Protein AF-A0A3L6M382-F1 (afdb_monomer_lite)

Secondary structure (DSSP, 8-state):
------------------TTS-SSPTTPEEEEEEEETTEEEEEEEEE-TTTSSEEEEEEEEETTEEEEEESSS-S--GGG-EEEEEEETTEEEEEEEEEETTEEEEEEEEEETTEEEEEEEEEEETTEEEEEEE-TT---SS--HIIIIITTTSEE-----TTGGGG--

Structure (mmCIF, N/CA/C/O backbone):
data_AF-A0A3L6M382-F1
#
_entry.id   AF-A0A3L6M382-F1
#
loop_
_atom_site.group_PDB
_atom_site.id
_atom_site.type_symbol
_atom_site.label_atom_id
_atom_site.label_alt_id
_atom_site.label_comp_id
_atom_site.label_asym_id
_atom_site.label_entity_id
_atom_site.label_seq_id
_atom_site.pdbx_PDB_ins_code
_atom_site.Cartn_x
_atom_site.Cartn_y
_atom_site.Cartn_z
_atom_site.occupancy
_atom_site.B_iso_or_equiv
_atom_site.auth_seq_id
_atom_site.auth_comp_id
_atom_site.auth_asym_id
_atom_site.auth_atom_id
_atom_site.pdbx_PDB_model_num
ATOM 1 N N . MET A 1 1 ? -56.063 -41.337 -18.943 1.00 41.25 1 MET A N 1
ATOM 2 C CA . MET A 1 1 ? -54.841 -40.985 -19.696 1.00 41.25 1 MET A CA 1
ATOM 3 C C . MET A 1 1 ? -54.144 -39.870 -18.931 1.00 41.25 1 MET A C 1
ATOM 5 O O . MET A 1 1 ? -54.746 -38.829 -18.715 1.00 41.25 1 MET A O 1
ATOM 9 N N . PHE A 1 2 ? -52.972 -40.172 -18.377 1.00 49.78 2 PHE A N 1
ATOM 10 C CA . PHE A 1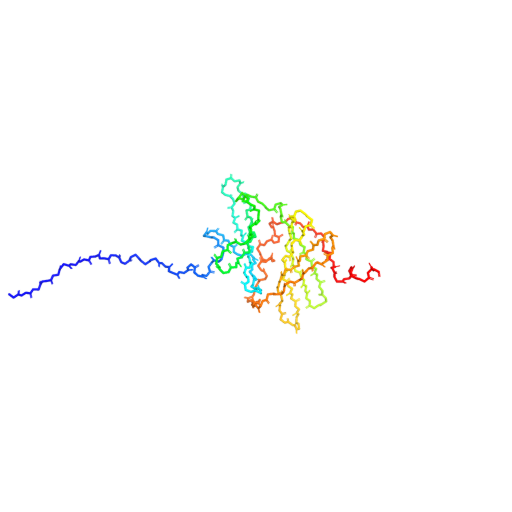 2 ? -52.173 -39.319 -17.492 1.00 49.78 2 PHE A CA 1
ATOM 11 C C . PHE A 1 2 ? -51.519 -38.158 -18.253 1.00 49.78 2 PHE A C 1
ATOM 13 O O . PHE A 1 2 ? -50.909 -38.431 -19.280 1.00 49.78 2 PHE A O 1
ATOM 20 N N . LEU A 1 3 ? -51.535 -36.933 -17.706 1.00 45.12 3 LEU A N 1
ATOM 21 C CA . LEU A 1 3 ? -50.427 -35.957 -17.813 1.00 45.12 3 LEU A CA 1
ATOM 22 C C . LEU A 1 3 ? -50.700 -34.763 -16.871 1.00 45.12 3 LEU A C 1
ATOM 24 O O . LEU A 1 3 ? -51.524 -33.907 -17.157 1.00 45.12 3 LEU A O 1
ATOM 28 N N . ARG A 1 4 ? -50.259 -34.808 -15.607 1.00 55.59 4 ARG A N 1
ATOM 29 C CA . ARG A 1 4 ? -49.042 -34.133 -15.105 1.00 55.59 4 ARG A CA 1
ATOM 30 C C . ARG A 1 4 ? -48.785 -32.763 -15.736 1.00 55.59 4 ARG A C 1
ATOM 32 O O . ARG A 1 4 ? -48.284 -32.718 -16.847 1.00 55.59 4 ARG A O 1
ATOM 39 N N . LEU A 1 5 ? -48.957 -31.698 -14.954 1.00 52.66 5 LEU A N 1
ATOM 40 C CA . LEU A 1 5 ? -48.021 -30.567 -14.929 1.00 52.66 5 LEU A CA 1
ATOM 41 C C . LEU A 1 5 ? -48.247 -29.736 -13.658 1.00 52.66 5 LEU A C 1
ATOM 43 O O . LEU A 1 5 ? -48.839 -28.664 -13.657 1.00 52.66 5 LEU A O 1
ATOM 47 N N . VAL A 1 6 ? -47.749 -30.276 -12.541 1.00 60.62 6 VAL A N 1
ATOM 48 C CA . VAL A 1 6 ? -47.351 -29.464 -11.387 1.00 60.62 6 VAL A CA 1
ATOM 49 C C . VAL A 1 6 ? -46.150 -28.649 -11.863 1.00 60.62 6 VAL A C 1
ATOM 51 O O . VAL A 1 6 ? -45.022 -29.138 -11.845 1.00 60.62 6 VAL A O 1
ATOM 54 N N . PHE A 1 7 ? -46.392 -27.441 -12.375 1.00 54.12 7 PHE A N 1
ATOM 55 C CA . PHE A 1 7 ? -45.324 -26.499 -12.700 1.00 54.12 7 PHE A CA 1
ATOM 56 C C . PHE A 1 7 ? -44.869 -25.848 -11.390 1.00 54.12 7 PHE A C 1
ATOM 58 O O . PHE A 1 7 ? -45.260 -24.743 -11.022 1.00 54.12 7 PHE A O 1
ATOM 65 N N . LEU A 1 8 ? -44.091 -26.629 -10.641 1.00 52.38 8 LEU A N 1
ATOM 66 C CA . LEU A 1 8 ? -43.204 -26.186 -9.578 1.00 52.38 8 LEU A CA 1
ATOM 67 C C . LEU A 1 8 ? -42.280 -25.114 -10.179 1.00 52.38 8 LEU A C 1
ATOM 69 O O . LEU A 1 8 ? -41.243 -25.429 -10.759 1.00 52.38 8 LEU A O 1
ATOM 73 N N . LEU A 1 9 ? -42.674 -23.843 -10.064 1.00 51.97 9 LEU A N 1
ATOM 74 C CA . LEU A 1 9 ? -41.799 -22.683 -10.243 1.00 51.97 9 LEU A CA 1
ATOM 75 C C . LEU A 1 9 ? -40.807 -22.662 -9.074 1.00 51.97 9 LEU A C 1
ATOM 77 O O . LEU A 1 9 ? -40.890 -21.856 -8.150 1.00 51.97 9 LEU A O 1
ATOM 81 N N . ILE A 1 10 ? -39.874 -23.611 -9.106 1.00 54.84 10 ILE A N 1
ATOM 82 C CA . ILE A 1 10 ? -38.620 -23.537 -8.373 1.00 54.84 10 ILE A CA 1
ATOM 83 C C . ILE A 1 10 ? -37.853 -22.421 -9.073 1.00 54.84 10 ILE A C 1
ATOM 85 O O . ILE A 1 10 ? -37.212 -22.653 -10.094 1.00 54.84 10 ILE A O 1
ATOM 89 N N . LEU A 1 11 ? -37.982 -21.191 -8.574 1.00 55.31 11 LEU A N 1
ATOM 90 C CA . LEU A 1 11 ? -37.046 -20.128 -8.913 1.00 55.31 11 LEU A CA 1
ATOM 91 C C . LEU A 1 11 ? -35.668 -20.648 -8.483 1.00 55.31 11 LEU A C 1
ATOM 93 O O . LEU A 1 11 ? -35.460 -20.832 -7.278 1.00 55.31 11 LEU A O 1
ATOM 97 N N . PRO A 1 12 ? -34.731 -20.941 -9.404 1.00 53.38 12 PRO A N 1
ATOM 98 C CA . PRO A 1 12 ? -33.385 -21.226 -8.971 1.00 53.38 12 PRO A CA 1
ATOM 99 C C . PRO A 1 12 ? -32.877 -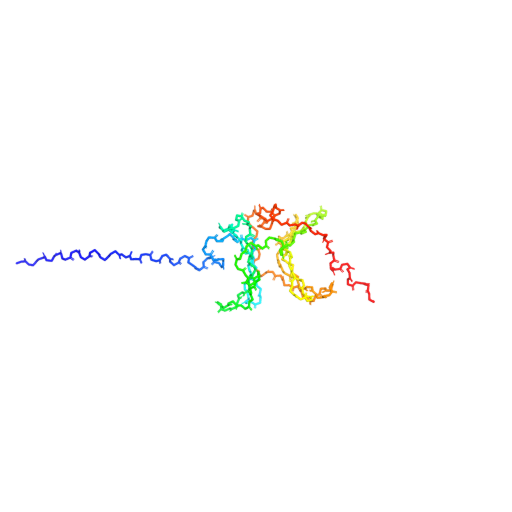19.907 -8.405 1.00 53.38 12 PRO A C 1
ATOM 101 O O . PRO A 1 12 ? -32.736 -18.912 -9.117 1.00 53.38 12 PRO A O 1
ATOM 104 N N . ILE A 1 13 ? -32.661 -19.887 -7.093 1.00 59.53 13 ILE A N 1
ATOM 105 C CA . ILE A 1 13 ? -31.860 -18.865 -6.444 1.00 59.53 13 ILE A CA 1
ATOM 106 C C . ILE A 1 13 ? -30.464 -19.026 -7.052 1.00 59.53 13 ILE A C 1
ATOM 108 O O . ILE A 1 13 ? -29.649 -19.827 -6.596 1.00 59.53 13 ILE A O 1
ATOM 112 N N . LEU A 1 14 ? -30.220 -18.316 -8.152 1.00 47.62 14 LEU A N 1
ATOM 113 C CA . LEU A 1 14 ? -28.903 -18.131 -8.737 1.00 47.62 14 LEU A CA 1
ATOM 114 C C . LEU A 1 14 ? -28.126 -17.244 -7.764 1.00 47.62 14 LEU A C 1
ATOM 116 O O . LEU A 1 14 ? -27.984 -16.040 -7.955 1.00 47.62 14 LEU A O 1
ATOM 120 N N . TYR A 1 15 ? -27.659 -17.839 -6.668 1.00 51.22 15 TYR A N 1
ATOM 121 C CA . TYR A 1 15 ? -26.589 -17.254 -5.881 1.00 51.22 15 TYR A CA 1
ATOM 122 C C . TYR A 1 15 ? -25.347 -17.310 -6.764 1.00 51.22 15 TYR A C 1
ATOM 124 O O . TYR A 1 15 ? -24.697 -18.346 -6.892 1.00 51.22 15 TYR A O 1
ATOM 132 N N . SER A 1 16 ? -25.067 -16.195 -7.438 1.00 41.03 16 SER A N 1
ATOM 133 C CA . SER A 1 16 ? -23.853 -15.998 -8.218 1.00 41.03 16 SER A CA 1
ATOM 134 C C . SER A 1 16 ? -22.637 -16.339 -7.363 1.00 41.03 16 SER A C 1
ATOM 136 O O . SER A 1 16 ? -22.218 -15.556 -6.507 1.00 41.03 16 SER A O 1
ATOM 138 N N . ALA A 1 17 ? -22.023 -17.488 -7.635 1.00 45.03 17 ALA A N 1
ATOM 139 C CA . ALA A 1 17 ? -20.719 -17.896 -7.124 1.00 45.03 17 ALA A CA 1
ATOM 140 C C . ALA A 1 17 ? -19.577 -17.077 -7.770 1.00 45.03 17 ALA A C 1
ATOM 142 O O . ALA A 1 17 ? -18.542 -17.611 -8.147 1.00 45.03 17 ALA A O 1
ATOM 143 N N . ALA A 1 18 ? -19.756 -15.758 -7.891 1.00 39.81 18 ALA A N 1
ATOM 144 C CA . ALA A 1 18 ? -18.746 -14.805 -8.353 1.00 39.81 18 ALA A CA 1
ATOM 145 C C . ALA A 1 18 ? -17.928 -14.206 -7.187 1.00 39.81 18 ALA A C 1
ATOM 147 O O . ALA A 1 18 ? -17.158 -13.269 -7.367 1.00 39.81 18 ALA A O 1
ATOM 148 N N . GLN A 1 19 ? -18.078 -14.745 -5.974 1.00 40.62 19 GLN A N 1
ATOM 149 C CA . GLN A 1 19 ? -17.415 -14.246 -4.761 1.00 40.62 19 GLN A CA 1
ATOM 150 C C . GLN A 1 19 ? -15.961 -14.731 -4.625 1.00 40.62 19 GLN A C 1
ATOM 152 O O . GLN A 1 19 ? -15.229 -14.244 -3.773 1.00 40.62 19 GLN A O 1
ATOM 157 N N . ALA A 1 20 ? -15.504 -15.631 -5.503 1.00 36.16 20 ALA A N 1
ATOM 158 C CA . ALA A 1 20 ? -14.098 -16.028 -5.577 1.00 36.16 20 ALA A CA 1
ATOM 159 C C . ALA A 1 20 ? -13.188 -14.942 -6.200 1.00 36.16 20 ALA A C 1
ATOM 161 O O . ALA A 1 20 ? -11.965 -15.067 -6.144 1.00 36.16 20 ALA A O 1
ATOM 162 N N . ALA A 1 21 ? -13.760 -13.871 -6.772 1.00 47.19 21 ALA A N 1
ATOM 163 C CA . ALA A 1 21 ? -13.008 -12.821 -7.464 1.00 47.19 21 ALA A CA 1
ATOM 164 C C . ALA A 1 21 ? -12.789 -11.527 -6.651 1.00 47.19 21 ALA A C 1
ATOM 166 O O . ALA A 1 21 ? -11.826 -10.812 -6.937 1.00 47.19 21 ALA A O 1
ATOM 167 N N . SER A 1 22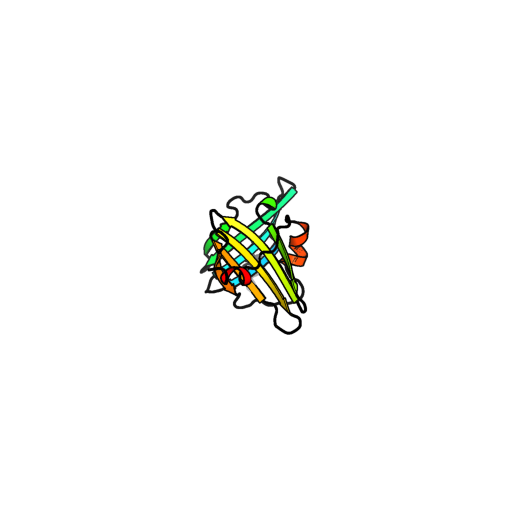 ? -13.595 -11.214 -5.624 1.00 56.09 22 SER A N 1
ATOM 168 C CA . SER A 1 22 ? -13.422 -9.972 -4.849 1.00 56.09 22 SER A CA 1
ATOM 169 C C . SER A 1 22 ? -12.837 -10.244 -3.461 1.00 56.09 22 SER A C 1
ATOM 171 O O . SER A 1 22 ? -13.544 -10.591 -2.522 1.00 56.09 22 SER A O 1
ATOM 173 N N . ILE A 1 23 ? -11.521 -10.070 -3.322 1.00 77.69 23 ILE A N 1
ATOM 174 C CA . ILE A 1 23 ? -10.838 -10.108 -2.015 1.00 77.69 23 ILE A CA 1
ATOM 175 C C . ILE A 1 23 ? -11.230 -8.892 -1.150 1.00 77.69 23 ILE A C 1
ATOM 177 O O . ILE A 1 23 ? -11.191 -8.954 0.075 1.00 77.69 23 ILE A O 1
ATOM 181 N N . CYS A 1 24 ? -11.665 -7.799 -1.778 1.00 86.44 24 CYS A N 1
ATOM 182 C CA . CYS A 1 24 ? -12.332 -6.698 -1.093 1.00 86.44 24 CYS A CA 1
ATOM 183 C C . CYS A 1 24 ? -13.805 -7.025 -0.806 1.00 86.44 24 CYS A C 1
ATOM 185 O O . CYS A 1 24 ? -14.434 -7.805 -1.523 1.00 86.44 24 CYS A O 1
ATOM 187 N N . HIS A 1 25 ? -14.365 -6.414 0.238 1.00 87.19 25 HIS A N 1
ATOM 188 C CA . HIS A 1 25 ? -15.777 -6.581 0.574 1.00 87.19 25 HIS A CA 1
ATOM 189 C C . HIS A 1 25 ? -16.683 -5.926 -0.479 1.00 87.19 25 HIS A C 1
ATOM 191 O O . HIS A 1 25 ? -16.274 -5.038 -1.226 1.00 87.19 25 HIS A O 1
ATOM 197 N N . VAL A 1 26 ? -17.956 -6.331 -0.509 1.00 84.56 26 VAL A N 1
ATOM 198 C CA . VAL A 1 26 ? -18.959 -5.735 -1.403 1.00 84.56 26 VAL A CA 1
ATOM 199 C C . VAL A 1 26 ? -19.035 -4.219 -1.183 1.00 84.56 26 VAL A C 1
ATOM 201 O O . VAL A 1 26 ? -19.163 -3.746 -0.053 1.00 84.56 26 VAL A O 1
ATOM 204 N N . GLY A 1 27 ? -18.960 -3.457 -2.277 1.00 84.25 27 GLY A N 1
ATOM 205 C CA . GLY A 1 27 ? -18.963 -1.991 -2.253 1.00 84.25 27 GLY A CA 1
ATOM 206 C C . GLY A 1 27 ? -17.599 -1.350 -1.975 1.00 84.25 27 GLY A C 1
ATOM 207 O O . GLY A 1 27 ? -17.530 -0.130 -1.842 1.00 84.25 27 GLY A O 1
ATOM 208 N N . GLU A 1 28 ? -16.528 -2.141 -1.878 1.00 87.44 28 GLU A N 1
ATOM 209 C CA . GLU A 1 28 ? -15.150 -1.653 -1.882 1.00 87.44 28 GLU A CA 1
ATOM 210 C C . GLU A 1 28 ? -14.519 -1.780 -3.274 1.00 87.44 28 GLU A C 1
ATOM 212 O O . GLU A 1 28 ? -14.713 -2.769 -3.980 1.00 87.44 28 GLU A O 1
ATOM 217 N N . THR A 1 29 ? -13.699 -0.796 -3.626 1.00 86.62 29 THR A N 1
ATOM 218 C CA . THR A 1 29 ? -12.794 -0.828 -4.774 1.00 86.62 29 THR A CA 1
ATOM 219 C C . THR A 1 29 ? -11.435 -1.351 -4.322 1.00 86.62 29 THR A C 1
ATOM 221 O O . THR A 1 29 ? -10.903 -0.889 -3.312 1.00 86.62 29 THR 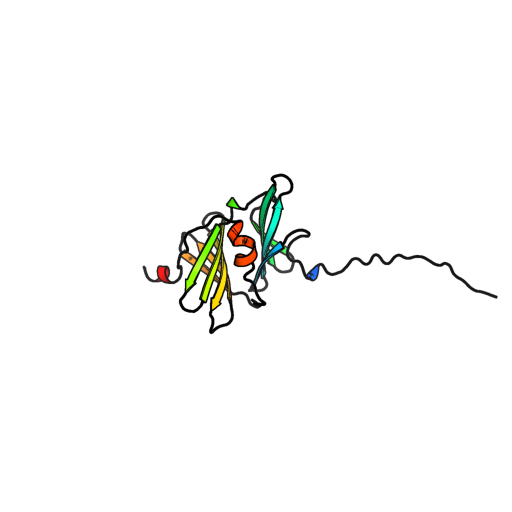A O 1
ATOM 224 N N . ALA A 1 30 ? -10.860 -2.296 -5.065 1.00 86.56 30 ALA A N 1
ATOM 225 C CA . ALA A 1 30 ? -9.479 -2.723 -4.860 1.00 86.56 30 ALA A CA 1
ATOM 226 C C . ALA A 1 30 ? -8.523 -1.700 -5.488 1.00 86.56 30 ALA A C 1
ATOM 228 O O . ALA A 1 30 ? -8.605 -1.442 -6.686 1.00 86.56 30 ALA A O 1
ATOM 229 N N . TYR A 1 31 ? -7.623 -1.144 -4.682 1.00 87.19 31 TYR A N 1
ATOM 230 C CA . TYR A 1 31 ? -6.571 -0.226 -5.123 1.00 87.19 31 TYR A CA 1
ATOM 231 C C . TYR A 1 31 ? -5.182 -0.865 -5.148 1.00 87.19 31 TYR A C 1
ATOM 233 O O . TYR A 1 31 ? -4.251 -0.282 -5.678 1.00 87.19 31 TYR A O 1
ATOM 241 N N . PHE A 1 32 ? -5.026 -2.036 -4.540 1.00 88.69 32 PHE A N 1
ATOM 242 C CA . PHE A 1 32 ? -3.797 -2.817 -4.588 1.00 88.69 32 PHE A CA 1
ATOM 243 C C . PHE A 1 32 ? -4.140 -4.279 -4.336 1.00 88.69 32 PHE A C 1
ATOM 245 O O . PHE A 1 32 ? -5.002 -4.577 -3.499 1.00 88.69 32 PHE A O 1
ATOM 252 N N . ARG A 1 33 ? -3.446 -5.190 -5.019 1.00 88.94 33 ARG A N 1
ATOM 253 C CA . ARG A 1 33 ? -3.515 -6.629 -4.763 1.00 88.94 33 ARG A CA 1
ATOM 254 C C . ARG A 1 33 ? -2.156 -7.263 -5.014 1.00 88.94 33 ARG A C 1
ATOM 256 O O . ARG A 1 33 ? -1.576 -7.084 -6.074 1.00 88.94 33 ARG A O 1
ATOM 263 N N . CYS A 1 34 ? -1.698 -8.059 -4.059 1.00 88.19 34 CYS A N 1
ATOM 264 C CA . CYS A 1 34 ? -0.418 -8.744 -4.135 1.00 88.19 34 CYS A CA 1
ATOM 265 C C . CYS A 1 34 ? -0.522 -10.121 -3.494 1.00 88.19 34 CYS A C 1
ATOM 267 O O . CYS A 1 34 ? -0.939 -10.230 -2.342 1.00 88.19 34 CYS A O 1
ATOM 269 N N . SER A 1 35 ? -0.137 -11.169 -4.212 1.00 90.56 35 SER A N 1
ATOM 270 C CA . SER A 1 35 ? 0.043 -12.497 -3.623 1.00 90.56 35 SER A CA 1
ATOM 271 C C . SER A 1 35 ? 1.530 -12.757 -3.436 1.00 90.56 35 SER A C 1
ATOM 273 O O . SER A 1 35 ? 2.296 -12.457 -4.340 1.00 90.56 35 SER A O 1
ATOM 275 N N . PHE A 1 36 ? 1.931 -13.271 -2.277 1.00 91.06 36 PHE A N 1
ATOM 276 C CA . PHE A 1 36 ? 3.305 -13.705 -2.007 1.00 91.06 36 PHE A CA 1
ATOM 277 C C . PHE A 1 36 ? 3.299 -14.747 -0.892 1.00 91.06 36 PHE A C 1
ATOM 279 O O . PHE A 1 36 ? 2.536 -14.632 0.073 1.00 91.06 36 PHE A O 1
ATOM 286 N N . SER A 1 37 ? 4.159 -15.762 -0.970 1.00 90.12 37 SER A N 1
ATOM 287 C CA . SER A 1 37 ? 4.354 -16.745 0.116 1.00 90.12 37 SER A CA 1
ATOM 288 C C . SER A 1 37 ? 3.046 -17.396 0.616 1.00 90.12 37 SER A C 1
ATOM 290 O O . SER A 1 37 ? 2.867 -17.644 1.815 1.00 90.12 37 SER A O 1
ATOM 292 N N . GLY A 1 38 ? 2.089 -17.632 -0.290 1.00 89.81 38 GLY A N 1
ATOM 293 C CA . GLY A 1 38 ? 0.766 -18.185 0.033 1.00 89.81 38 GLY A CA 1
ATOM 294 C C . GLY A 1 38 ? -0.153 -17.251 0.836 1.00 89.81 38 GLY A C 1
ATOM 295 O O . GLY A 1 38 ? -1.150 -17.708 1.407 1.00 89.81 38 GLY A O 1
ATOM 296 N N . LYS A 1 39 ? 0.189 -15.962 0.915 1.00 91.94 39 LYS A N 1
ATOM 297 C CA . LYS A 1 39 ? -0.648 -14.881 1.439 1.00 91.94 39 LYS A CA 1
ATOM 298 C C . LYS A 1 39 ? -1.181 -14.049 0.281 1.00 91.94 39 LYS A C 1
ATOM 300 O O . LYS A 1 39 ? -0.528 -13.930 -0.751 1.00 91.94 39 LYS A O 1
ATOM 305 N N . THR A 1 40 ? -2.330 -13.421 0.488 1.00 91.44 40 THR A N 1
ATOM 306 C CA . THR A 1 40 ? -2.828 -12.378 -0.407 1.00 91.44 40 THR A CA 1
ATOM 307 C C . THR A 1 40 ? -3.090 -11.113 0.375 1.00 91.44 40 THR A C 1
ATOM 309 O O . THR A 1 40 ? -3.781 -11.122 1.391 1.00 91.44 40 THR A O 1
ATOM 312 N N . VAL A 1 41 ? -2.532 -10.023 -0.114 1.00 91.69 41 VAL A N 1
ATOM 313 C CA . VAL A 1 41 ? -2.640 -8.694 0.449 1.00 91.69 41 VAL A CA 1
ATOM 314 C C . VAL A 1 41 ? -3.471 -7.827 -0.468 1.00 91.69 41 VAL A C 1
ATOM 316 O O . VAL A 1 41 ? -3.315 -7.883 -1.687 1.00 91.69 41 VAL A O 1
ATOM 319 N N . VAL A 1 42 ? -4.341 -7.017 0.123 1.00 91.31 42 VAL A N 1
ATOM 320 C CA . VAL A 1 42 ? -5.128 -6.025 -0.602 1.00 91.31 42 VAL A CA 1
ATOM 321 C C . VAL A 1 42 ? -5.188 -4.707 0.144 1.00 91.31 42 VAL A C 1
ATOM 323 O O . VAL A 1 42 ? -5.239 -4.684 1.374 1.00 91.31 42 VAL A O 1
ATOM 326 N N . LEU A 1 43 ? -5.245 -3.622 -0.622 1.00 92.38 43 LEU A N 1
ATOM 327 C CA . LEU A 1 43 ? -5.737 -2.334 -0.153 1.00 92.38 43 LEU A CA 1
ATOM 328 C C . LEU A 1 43 ? -7.077 -2.078 -0.828 1.00 92.38 43 LEU A C 1
ATOM 330 O O . LEU A 1 43 ? -7.160 -1.961 -2.049 1.00 92.38 43 LEU A O 1
ATOM 334 N N . CYS A 1 44 ? -8.123 -2.004 -0.025 1.00 90.94 44 CYS A N 1
ATOM 335 C CA . CYS A 1 44 ? -9.481 -1.750 -0.473 1.00 90.94 44 CYS A CA 1
ATOM 336 C C . CYS A 1 44 ? -9.906 -0.359 -0.014 1.00 90.94 44 CYS A C 1
ATOM 338 O O . CYS A 1 44 ? -9.476 0.091 1.045 1.00 90.94 44 CYS A O 1
ATOM 340 N N . GLY A 1 45 ? -10.789 0.314 -0.741 1.00 89.88 45 GLY A N 1
ATOM 341 C CA . GLY A 1 45 ? -11.390 1.541 -0.235 1.00 89.88 45 GLY A CA 1
ATOM 342 C C . GLY A 1 45 ? -12.791 1.801 -0.753 1.00 89.88 45 GLY A C 1
ATOM 343 O O . GLY A 1 45 ? -13.233 1.224 -1.741 1.00 89.88 45 GLY A O 1
ATOM 344 N N . ALA A 1 46 ? -13.511 2.660 -0.047 1.00 89.81 46 ALA A N 1
ATOM 345 C CA . ALA A 1 46 ? -14.865 3.069 -0.384 1.00 89.81 46 ALA A CA 1
ATOM 346 C C . ALA A 1 46 ? -15.157 4.452 0.207 1.00 89.81 46 ALA A C 1
ATOM 348 O O . ALA A 1 46 ? -14.389 4.978 1.013 1.00 89.81 46 ALA A O 1
ATOM 349 N N . SER A 1 47 ? -16.298 5.032 -0.153 1.00 87.00 47 SER A N 1
ATOM 350 C CA .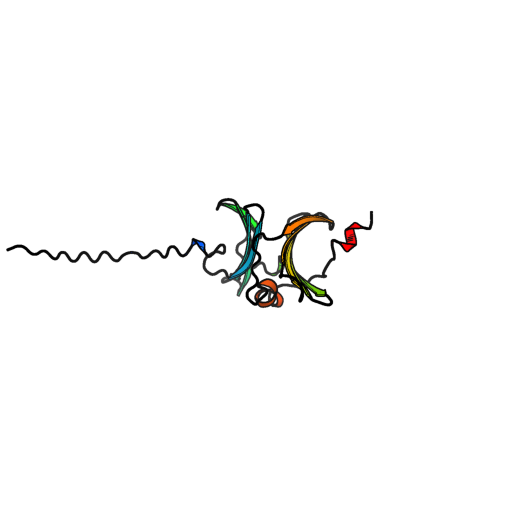 SER A 1 47 ? -16.820 6.179 0.589 1.00 87.00 47 SER A CA 1
ATOM 351 C C . SER A 1 47 ? -17.337 5.725 1.958 1.00 87.00 47 SER A C 1
ATOM 353 O O . SER A 1 47 ? -18.013 4.697 2.067 1.00 87.00 47 SER A O 1
ATOM 355 N N . ASP A 1 48 ? -17.028 6.498 2.991 1.00 85.31 48 ASP A N 1
ATOM 356 C CA . ASP A 1 48 ? -17.700 6.425 4.282 1.00 85.31 48 ASP A CA 1
ATOM 357 C C . ASP A 1 48 ? -19.061 7.126 4.149 1.00 85.31 48 ASP A C 1
ATOM 359 O O . ASP A 1 48 ? -19.141 8.284 3.739 1.00 85.31 48 ASP A O 1
ATOM 363 N N . LYS A 1 49 ? -20.144 6.399 4.437 1.00 83.50 49 LYS A N 1
ATOM 364 C CA . LYS A 1 49 ? -21.511 6.913 4.286 1.00 83.50 49 LYS A CA 1
ATOM 365 C C . LYS A 1 49 ? -21.913 7.862 5.412 1.00 83.50 49 LYS A C 1
ATOM 367 O O . LYS A 1 49 ? -22.797 8.682 5.191 1.00 83.50 49 LYS A O 1
ATOM 372 N N . ASP A 1 50 ? -21.275 7.757 6.573 1.00 83.31 50 ASP A N 1
ATOM 373 C CA . ASP A 1 50 ? -21.631 8.542 7.754 1.00 83.31 50 ASP A CA 1
ATOM 374 C C . ASP A 1 50 ? -20.946 9.910 7.720 1.00 83.31 50 ASP A C 1
ATOM 376 O O . ASP A 1 50 ? -21.532 10.922 8.096 1.00 83.31 50 ASP A O 1
ATOM 380 N N . THR A 1 51 ? -19.696 9.944 7.252 1.00 85.06 51 THR A N 1
ATOM 381 C CA . THR A 1 51 ? -18.861 11.156 7.252 1.00 85.06 51 THR A CA 1
ATOM 382 C C . THR A 1 51 ? -18.684 11.781 5.868 1.00 85.06 51 THR A C 1
ATOM 384 O O . THR A 1 51 ? -18.250 12.925 5.767 1.00 85.06 51 THR A O 1
ATOM 387 N N . GLY A 1 52 ? -18.974 11.043 4.791 1.00 83.56 52 GLY A N 1
ATOM 388 C CA . GLY A 1 52 ? -18.658 11.443 3.415 1.00 83.56 52 GLY A CA 1
ATOM 389 C C . GLY A 1 52 ? -17.172 11.319 3.044 1.00 83.56 52 GLY A C 1
ATOM 390 O O . GLY A 1 52 ? -16.823 11.532 1.880 1.00 83.56 52 GLY A O 1
ATOM 391 N N . GLY A 1 53 ? -16.307 10.957 4.001 1.00 85.12 53 GLY A N 1
ATOM 392 C CA . GLY A 1 53 ? -14.871 10.744 3.806 1.00 85.12 53 GLY A CA 1
ATOM 393 C C . GLY A 1 53 ? -14.539 9.459 3.043 1.00 85.12 53 GLY A C 1
ATOM 394 O O . GLY A 1 53 ? -15.418 8.764 2.517 1.00 85.12 53 GLY A O 1
ATOM 395 N N . LYS A 1 54 ? -13.250 9.116 2.964 1.00 88.88 54 LYS A N 1
ATOM 396 C CA . LYS A 1 54 ? -12.772 7.889 2.306 1.00 88.88 54 LYS A CA 1
ATOM 397 C C . LYS A 1 54 ? -12.260 6.882 3.326 1.00 88.88 54 LYS A C 1
ATOM 399 O O . LYS A 1 54 ? -11.282 7.104 4.028 1.00 88.88 54 LYS A O 1
ATOM 404 N N . ARG A 1 55 ? -12.887 5.709 3.365 1.00 90.94 55 ARG A N 1
ATOM 405 C CA . ARG A 1 55 ? -12.384 4.583 4.156 1.00 90.94 55 ARG A CA 1
ATOM 406 C C . ARG A 1 55 ? -11.452 3.731 3.307 1.00 90.94 55 ARG A C 1
ATOM 408 O O . ARG A 1 55 ? -11.798 3.368 2.184 1.00 90.94 55 ARG A O 1
ATOM 415 N N . PHE A 1 56 ? -10.314 3.372 3.878 1.00 92.69 56 PHE A N 1
ATOM 416 C CA . PHE A 1 56 ? -9.329 2.463 3.308 1.00 92.69 56 PHE A CA 1
ATOM 417 C C . PHE A 1 56 ? -9.052 1.325 4.285 1.00 92.69 56 PHE A C 1
ATOM 419 O O . PHE A 1 56 ? -9.039 1.511 5.499 1.00 92.69 56 PHE A O 1
ATOM 426 N N . GLN A 1 57 ? -8.876 0.125 3.749 1.00 93.69 57 GLN A N 1
ATOM 427 C CA . GLN A 1 57 ? -8.719 -1.106 4.506 1.00 93.69 57 GLN A CA 1
ATOM 428 C C . GLN A 1 57 ? -7.640 -1.960 3.856 1.00 93.69 57 GLN A C 1
ATOM 430 O O . GLN A 1 57 ? -7.829 -2.528 2.780 1.00 93.69 57 GLN A O 1
ATOM 435 N N . TYR A 1 58 ? -6.506 -2.043 4.532 1.00 94.44 58 TYR A N 1
ATOM 436 C CA . TYR A 1 58 ? -5.443 -2.981 4.250 1.00 94.44 58 TYR A CA 1
ATOM 437 C C . TYR A 1 58 ? -5.750 -4.322 4.913 1.00 94.44 58 TYR A C 1
ATOM 439 O O . TYR A 1 58 ? -6.049 -4.369 6.109 1.00 94.44 58 TYR A O 1
ATOM 447 N N . ARG A 1 59 ? -5.661 -5.423 4.164 1.00 94.12 59 ARG A N 1
ATOM 448 C CA . ARG A 1 59 ? -5.901 -6.771 4.695 1.00 94.12 59 ARG A CA 1
ATOM 449 C C . ARG A 1 59 ? -4.881 -7.767 4.169 1.00 94.12 59 ARG A C 1
ATOM 451 O O . ARG A 1 59 ? -4.535 -7.736 2.991 1.00 94.12 59 ARG A O 1
ATOM 458 N N . ILE A 1 60 ? -4.455 -8.677 5.043 1.00 93.25 60 ILE A N 1
ATOM 459 C CA . ILE A 1 60 ? -3.655 -9.854 4.693 1.00 93.25 60 ILE A CA 1
ATOM 460 C C . ILE A 1 60 ? -4.498 -11.097 4.941 1.00 93.25 60 ILE A C 1
ATOM 462 O O . ILE A 1 60 ? -4.985 -11.319 6.051 1.00 93.25 60 ILE A O 1
ATOM 466 N N . TYR A 1 61 ? -4.608 -11.933 3.919 1.00 92.12 61 TYR A N 1
ATOM 467 C CA . TYR A 1 61 ? -5.277 -13.220 3.964 1.00 92.12 61 TYR A CA 1
ATOM 468 C C . TYR A 1 61 ? -4.265 -14.349 3.834 1.00 92.12 61 TYR A C 1
ATOM 470 O O . TYR A 1 61 ? -3.361 -14.289 3.005 1.00 92.12 61 TYR A O 1
ATOM 478 N N . LYS A 1 62 ? -4.458 -15.424 4.596 1.00 91.25 62 LYS A N 1
ATOM 479 C CA . LYS A 1 62 ? -3.744 -16.691 4.414 1.00 91.25 62 LYS A CA 1
ATOM 480 C C . LYS A 1 62 ? -4.726 -17.836 4.556 1.00 91.25 62 LYS A C 1
ATOM 482 O O . LYS A 1 62 ? -5.443 -17.922 5.551 1.00 91.25 62 LYS A O 1
ATOM 487 N N . ARG A 1 63 ? -4.761 -18.730 3.561 1.00 87.94 63 ARG A N 1
ATOM 488 C CA . ARG A 1 63 ? -5.670 -19.896 3.547 1.00 87.94 63 ARG A CA 1
ATOM 489 C C . ARG A 1 63 ? -7.134 -19.505 3.834 1.00 87.94 63 ARG A C 1
ATOM 491 O O . ARG A 1 63 ? -7.810 -20.155 4.626 1.00 87.94 63 ARG A O 1
ATOM 498 N N . GLY A 1 64 ? -7.588 -18.397 3.244 1.00 81.62 64 GLY A N 1
ATOM 499 C CA . GLY A 1 64 ? -8.957 -17.884 3.394 1.00 81.62 64 GLY A CA 1
ATOM 500 C C . GLY A 1 64 ? -9.280 -17.205 4.731 1.00 81.62 64 GLY A C 1
ATOM 501 O O . GLY A 1 64 ? -10.417 -16.792 4.927 1.00 81.62 64 GLY A O 1
ATOM 502 N N . LYS A 1 65 ? -8.316 -17.064 5.651 1.00 87.00 65 LYS A N 1
ATOM 503 C CA . LYS A 1 65 ? -8.494 -16.349 6.925 1.00 87.00 65 LYS A CA 1
ATOM 504 C C . LYS A 1 65 ? -7.787 -15.002 6.893 1.00 87.00 65 LYS A C 1
ATOM 506 O O . LYS A 1 65 ? -6.673 -14.915 6.378 1.00 87.00 65 LYS A O 1
ATOM 511 N N . THR A 1 66 ? -8.404 -13.984 7.485 1.00 91.00 66 THR A N 1
ATOM 512 C CA . THR A 1 66 ? -7.758 -12.690 7.728 1.00 91.00 66 THR A CA 1
ATOM 513 C C . THR A 1 66 ? -6.711 -12.853 8.826 1.00 91.00 66 THR A C 1
ATOM 515 O O . THR A 1 66 ? -7.049 -13.177 9.961 1.00 91.00 66 THR A O 1
ATOM 518 N N . GLU A 1 67 ? -5.441 -12.644 8.493 1.00 92.44 67 GLU A N 1
ATOM 519 C CA . GLU A 1 67 ? -4.339 -12.619 9.464 1.00 92.44 67 GLU A CA 1
ATOM 520 C C . GLU A 1 67 ? -4.084 -11.212 10.003 1.00 92.44 67 GLU A C 1
ATOM 522 O O . GLU A 1 67 ? -3.604 -11.055 11.122 1.00 92.44 67 GLU A O 1
ATOM 527 N N . MET A 1 68 ? -4.395 -10.188 9.208 1.00 92.56 68 MET A N 1
ATOM 528 C CA . MET A 1 68 ? -4.179 -8.795 9.570 1.00 92.56 68 MET A CA 1
ATOM 529 C C . MET A 1 68 ? -5.199 -7.904 8.869 1.00 92.56 68 MET A C 1
ATOM 531 O O . MET A 1 68 ? -5.514 -8.121 7.699 1.00 92.56 68 MET A O 1
ATOM 535 N N . GLN A 1 69 ? -5.674 -6.888 9.585 1.00 94.00 69 GLN A N 1
ATOM 536 C CA . GLN A 1 69 ? -6.508 -5.818 9.053 1.00 94.00 69 GLN A CA 1
ATOM 537 C C . GLN A 1 69 ? -6.054 -4.480 9.637 1.00 94.00 69 GLN A C 1
ATOM 539 O O . GLN A 1 69 ? -5.790 -4.388 10.838 1.00 94.00 69 GLN A O 1
ATOM 544 N N . TYR A 1 70 ? -5.998 -3.450 8.798 1.00 95.38 70 TYR A N 1
ATOM 545 C CA . TYR A 1 70 ? -5.720 -2.085 9.213 1.00 95.38 70 TYR A CA 1
ATOM 546 C C . TYR A 1 70 ? -6.493 -1.062 8.363 1.00 95.38 70 TYR A C 1
ATOM 548 O O . TYR A 1 70 ? -6.476 -1.168 7.139 1.00 95.38 70 TYR A O 1
ATOM 556 N N . PRO A 1 71 ? -7.089 -0.030 8.977 1.00 94.00 71 PRO A N 1
ATOM 557 C CA . PRO A 1 71 ? -7.290 0.129 10.414 1.00 94.00 71 PRO A CA 1
ATOM 558 C C . PRO A 1 71 ? -8.316 -0.876 10.952 1.00 94.00 71 PRO A C 1
ATOM 560 O O . PRO A 1 71 ? -9.137 -1.419 10.213 1.00 94.00 71 PRO A O 1
ATOM 563 N N . SER A 1 72 ? -8.322 -1.110 12.263 1.00 88.50 72 SER A N 1
ATOM 564 C CA . SER A 1 72 ? -9.356 -1.950 12.891 1.00 88.50 72 SER A CA 1
ATOM 565 C C . SER A 1 72 ? -10.764 -1.348 12.756 1.00 88.50 72 SER A C 1
ATOM 567 O O . SER A 1 72 ? -11.745 -2.085 12.691 1.00 88.50 72 SER A O 1
ATOM 569 N N . SER A 1 73 ? -10.860 -0.017 12.676 1.00 85.12 73 SER A N 1
ATOM 570 C CA . SER A 1 73 ? -12.112 0.725 12.501 1.00 85.12 73 SER A CA 1
ATOM 571 C C . SER A 1 73 ? -12.568 0.752 11.035 1.00 85.12 73 SER A C 1
ATOM 573 O O . SER A 1 73 ? -11.750 1.037 10.162 1.00 85.12 73 SER A O 1
ATOM 575 N N . PRO A 1 74 ? -13.869 0.553 10.745 1.00 75.06 74 PRO A N 1
ATOM 576 C CA . PRO A 1 74 ? -14.419 0.656 9.392 1.00 75.06 74 PRO A CA 1
ATOM 577 C C . PRO A 1 74 ? -14.734 2.097 8.937 1.00 75.06 74 PRO A C 1
ATOM 579 O O . PRO A 1 74 ? -15.258 2.270 7.837 1.00 75.06 74 PRO A O 1
ATOM 582 N N . ARG A 1 75 ? -14.466 3.114 9.769 1.00 85.38 75 ARG A N 1
ATOM 583 C CA . ARG A 1 75 ? -14.723 4.536 9.462 1.00 85.38 75 ARG A CA 1
ATOM 584 C C . ARG A 1 75 ? -13.700 5.118 8.479 1.00 85.38 75 ARG A C 1
ATOM 586 O O . ARG A 1 75 ? -12.712 4.463 8.148 1.00 85.38 75 ARG A O 1
ATOM 593 N N . ALA A 1 76 ? -13.943 6.356 8.049 1.00 83.88 76 ALA A N 1
ATOM 594 C CA . ALA A 1 76 ? -12.996 7.205 7.332 1.00 83.88 76 ALA A CA 1
ATOM 595 C C . ALA A 1 76 ? -11.580 7.098 7.922 1.00 83.88 76 ALA A C 1
ATOM 597 O O . ALA A 1 76 ? -11.381 7.108 9.143 1.00 83.88 76 ALA A O 1
ATOM 598 N N . SER A 1 77 ? -10.605 6.912 7.041 1.00 88.31 77 SER A N 1
ATOM 599 C CA . SER A 1 77 ? -9.245 6.535 7.417 1.00 88.31 77 SER A CA 1
ATOM 600 C C . SER A 1 77 ? -8.183 7.030 6.445 1.00 88.31 77 SER A C 1
ATOM 602 O O . SER A 1 77 ? -7.042 6.591 6.528 1.00 88.31 77 SER A O 1
ATOM 604 N N . GLU A 1 78 ? -8.529 7.909 5.514 1.00 87.25 78 GLU A N 1
ATOM 605 C CA . GLU A 1 78 ? -7.610 8.491 4.540 1.00 87.25 78 GLU A CA 1
ATOM 606 C C . GLU A 1 78 ? -6.391 9.150 5.195 1.00 87.25 78 GLU A C 1
ATOM 608 O O . GLU A 1 78 ? -5.292 9.044 4.672 1.00 87.25 78 GLU A O 1
ATOM 613 N N . SER A 1 79 ? -6.537 9.739 6.385 1.00 90.12 79 SER A N 1
ATOM 614 C CA . SER A 1 79 ? -5.421 10.333 7.135 1.00 90.12 79 SER A CA 1
ATOM 615 C C . SER A 1 79 ? -4.448 9.312 7.738 1.00 90.12 79 SER A C 1
ATOM 617 O O . SER A 1 79 ? -3.383 9.695 8.213 1.00 90.12 79 SER A O 1
ATOM 619 N N . GLN A 1 80 ? -4.802 8.024 7.747 1.00 94.19 80 GLN A N 1
ATOM 620 C CA . GLN A 1 80 ? -3.954 6.938 8.254 1.00 94.19 80 GLN A CA 1
ATOM 621 C C . GLN A 1 80 ? -3.059 6.332 7.169 1.00 94.19 80 GLN A C 1
ATOM 623 O O . GLN A 1 80 ? -2.219 5.485 7.472 1.00 94.19 80 GLN A O 1
ATOM 628 N N . PHE A 1 81 ? -3.242 6.754 5.918 1.00 95.31 81 PHE A N 1
ATOM 629 C CA . PHE A 1 81 ? -2.443 6.315 4.789 1.00 95.31 81 PHE A CA 1
ATOM 630 C C . PHE A 1 81 ? -1.786 7.521 4.124 1.00 95.31 81 PHE A C 1
ATOM 632 O O . PHE A 1 81 ? -2.398 8.573 3.950 1.00 95.31 81 PHE A O 1
ATOM 639 N N . LEU A 1 82 ? -0.534 7.350 3.727 1.00 95.19 82 LEU A N 1
ATOM 640 C CA . LEU A 1 82 ? 0.261 8.365 3.049 1.00 95.19 82 LEU A CA 1
ATOM 641 C C . LEU A 1 82 ? 0.658 7.857 1.671 1.00 95.19 82 LEU A C 1
ATOM 643 O O . LEU A 1 82 ? 0.788 6.651 1.465 1.00 95.19 82 LEU A O 1
ATOM 647 N N . GLN A 1 83 ? 0.861 8.767 0.728 1.00 93.75 83 GLN A N 1
ATOM 648 C CA . GLN A 1 83 ? 1.319 8.438 -0.614 1.00 93.75 83 GLN A CA 1
ATOM 649 C C . GLN A 1 83 ? 2.679 9.079 -0.888 1.00 93.75 83 GLN A C 1
ATOM 651 O O . GLN A 1 83 ? 2.911 10.230 -0.540 1.00 93.75 83 GLN A O 1
ATOM 656 N N . SER A 1 84 ? 3.563 8.357 -1.566 1.00 93.50 84 SER A N 1
ATOM 657 C CA . SER A 1 84 ? 4.783 8.922 -2.145 1.00 93.50 84 SER A CA 1
ATOM 658 C C . SER A 1 84 ? 5.016 8.368 -3.544 1.00 93.50 84 SER A C 1
ATOM 660 O O . SER A 1 84 ? 4.431 7.359 -3.941 1.00 93.50 84 SER A O 1
ATOM 662 N N . SER A 1 85 ? 5.852 9.043 -4.326 1.00 92.12 85 SER A N 1
ATOM 663 C CA . SER A 1 85 ? 6.281 8.545 -5.630 1.00 92.12 85 SER A CA 1
ATOM 664 C C . SER A 1 85 ? 7.631 9.120 -6.018 1.00 92.12 85 SER A C 1
ATOM 666 O O . SER A 1 85 ? 7.950 10.243 -5.629 1.00 92.12 85 SER A O 1
ATOM 668 N N . ILE A 1 86 ? 8.371 8.392 -6.845 1.00 92.25 86 ILE A N 1
ATOM 669 C CA . ILE A 1 86 ? 9.589 8.868 -7.495 1.00 92.25 86 ILE A CA 1
ATOM 670 C C . ILE A 1 86 ? 9.513 8.599 -8.998 1.00 92.25 86 ILE A C 1
ATOM 672 O O . ILE A 1 86 ? 8.977 7.578 -9.429 1.00 92.25 86 ILE A O 1
ATOM 676 N N . LEU A 1 87 ? 10.070 9.514 -9.789 1.00 90.38 87 LEU A N 1
ATOM 677 C CA . LEU A 1 87 ? 10.327 9.300 -11.210 1.00 90.38 87 LEU A CA 1
ATOM 678 C C . LEU A 1 87 ? 11.808 8.983 -11.401 1.00 90.38 87 LEU A C 1
ATOM 680 O O . LEU A 1 87 ? 12.677 9.673 -10.868 1.00 90.38 87 LEU A O 1
ATOM 684 N N . LEU A 1 88 ? 12.081 7.942 -12.174 1.00 87.50 88 LEU A N 1
ATOM 685 C CA . LEU A 1 88 ? 13.413 7.487 -12.550 1.00 87.50 88 LEU A CA 1
ATOM 686 C C . LEU A 1 88 ? 13.586 7.660 -14.064 1.00 87.50 88 LEU A C 1
ATOM 688 O O . LEU A 1 88 ? 12.611 7.780 -14.801 1.00 87.50 88 LEU A O 1
ATOM 692 N N . ALA A 1 89 ? 14.828 7.643 -14.552 1.00 88.38 89 ALA A N 1
ATOM 693 C CA . ALA A 1 89 ? 15.140 7.942 -15.958 1.00 88.38 89 ALA A CA 1
ATOM 694 C C . ALA A 1 89 ? 14.327 7.125 -16.987 1.00 88.38 89 ALA A C 1
ATOM 696 O O . ALA A 1 89 ? 14.074 7.599 -18.090 1.00 88.38 89 ALA A O 1
ATOM 697 N N . HIS A 1 90 ? 13.913 5.909 -16.628 1.00 87.50 90 HIS A N 1
ATOM 698 C CA . HIS A 1 90 ? 13.187 4.995 -17.510 1.00 87.50 90 HIS A CA 1
ATOM 699 C C . HIS A 1 90 ? 11.890 4.477 -16.900 1.00 87.50 90 HIS A C 1
ATOM 701 O O . HIS A 1 90 ? 11.337 3.509 -17.415 1.00 87.50 90 HIS A O 1
ATOM 707 N N . GLY A 1 91 ? 11.419 5.072 -15.808 1.00 90.00 91 GLY A N 1
ATOM 708 C CA . GLY A 1 91 ? 10.389 4.452 -14.995 1.00 90.00 91 GLY A CA 1
ATOM 709 C C . GLY A 1 91 ? 10.038 5.250 -13.752 1.00 90.00 91 GLY A C 1
ATOM 710 O O . GLY A 1 91 ? 10.223 6.464 -13.695 1.00 90.00 91 GLY A O 1
ATOM 711 N N . GLY A 1 92 ? 9.559 4.557 -12.733 1.00 90.50 92 GLY A N 1
ATOM 712 C CA . GLY A 1 92 ? 9.238 5.163 -11.453 1.00 90.50 92 GLY A CA 1
ATOM 713 C C . GLY A 1 92 ? 8.678 4.158 -10.467 1.00 90.50 92 GLY A C 1
ATOM 714 O O . GLY A 1 92 ? 8.562 2.967 -10.751 1.00 90.50 92 GLY A O 1
ATOM 715 N N . GLU A 1 93 ? 8.349 4.663 -9.287 1.00 91.38 93 GLU A N 1
ATOM 716 C CA . GLU A 1 93 ? 7.675 3.894 -8.252 1.00 91.38 93 GLU A CA 1
ATOM 717 C C . GLU A 1 93 ? 6.650 4.781 -7.556 1.00 91.38 93 GLU A C 1
ATOM 719 O O . GLU A 1 93 ? 6.924 5.939 -7.234 1.00 91.38 93 GLU A O 1
ATOM 724 N N . ILE A 1 94 ? 5.467 4.230 -7.312 1.00 91.56 94 ILE A N 1
ATOM 725 C CA . ILE A 1 94 ? 4.424 4.833 -6.492 1.00 91.56 94 ILE A CA 1
ATOM 726 C C . ILE A 1 94 ? 4.175 3.960 -5.272 1.00 91.56 94 ILE A C 1
ATOM 728 O O . ILE A 1 94 ? 4.235 2.733 -5.334 1.00 91.56 94 ILE A O 1
ATOM 732 N N . ARG A 1 95 ? 3.916 4.614 -4.141 1.00 94.12 95 ARG A N 1
ATOM 733 C CA . ARG A 1 95 ? 3.790 3.978 -2.840 1.00 94.12 95 ARG A CA 1
ATOM 734 C C . ARG A 1 95 ? 2.562 4.454 -2.095 1.00 94.12 95 ARG A C 1
ATOM 736 O O . ARG A 1 95 ? 2.235 5.639 -2.127 1.00 94.12 95 ARG A O 1
ATOM 743 N N . VAL A 1 96 ? 1.964 3.542 -1.337 1.00 95.06 96 VAL A N 1
ATOM 744 C CA . VAL A 1 96 ? 1.060 3.867 -0.232 1.00 95.06 96 VAL A CA 1
ATOM 745 C C . VAL A 1 96 ? 1.614 3.269 1.042 1.00 95.06 96 VAL A C 1
ATOM 747 O O . VAL A 1 96 ? 1.949 2.086 1.075 1.00 95.06 96 VAL A O 1
ATOM 750 N N . SER A 1 97 ? 1.694 4.071 2.095 1.00 96.75 97 SER A N 1
ATOM 751 C CA . SER A 1 97 ? 2.233 3.640 3.371 1.00 96.75 97 SER A CA 1
ATOM 752 C C . SER A 1 97 ? 1.293 3.896 4.537 1.00 96.75 97 SER A C 1
ATOM 754 O O . SER A 1 97 ? 0.424 4.763 4.491 1.00 96.75 97 SER A O 1
ATOM 756 N N . PHE A 1 98 ? 1.472 3.109 5.589 1.00 97.06 98 PHE A N 1
ATOM 757 C CA . PHE A 1 98 ? 0.845 3.305 6.890 1.00 97.06 98 PHE A CA 1
ATOM 758 C C . PHE A 1 98 ? 1.741 2.709 7.976 1.00 97.06 98 PHE A C 1
ATOM 760 O O . PHE A 1 98 ? 2.618 1.884 7.693 1.00 97.06 98 PHE A O 1
ATOM 767 N N . SER A 1 99 ? 1.498 3.101 9.225 1.00 96.00 99 SER A N 1
ATOM 768 C CA . SER A 1 99 ? 2.307 2.666 10.362 1.00 96.00 99 SER A CA 1
ATOM 769 C C . SER A 1 99 ? 1.468 1.988 11.438 1.00 96.00 99 SER A C 1
ATOM 771 O O . SER A 1 99 ? 0.359 2.417 11.757 1.00 96.00 99 SER A O 1
ATOM 773 N N . ILE A 1 100 ? 2.027 0.934 12.028 1.00 95.12 100 ILE A N 1
ATOM 774 C CA . ILE A 1 100 ? 1.492 0.250 13.206 1.00 95.12 100 ILE A CA 1
ATOM 775 C C . ILE A 1 100 ? 2.653 0.059 14.175 1.00 95.12 100 ILE A C 1
ATOM 777 O O . ILE A 1 100 ? 3.576 -0.707 13.892 1.00 95.12 100 ILE A O 1
ATOM 781 N N . ALA A 1 101 ? 2.590 0.746 15.317 1.00 94.12 101 ALA A N 1
ATOM 782 C CA . ALA A 1 101 ? 3.702 0.822 16.265 1.00 94.12 101 ALA A CA 1
ATOM 783 C C . ALA A 1 101 ? 5.008 1.232 15.548 1.00 94.12 101 ALA A C 1
ATOM 785 O O . ALA A 1 101 ? 5.008 2.212 14.805 1.00 94.12 101 ALA A O 1
ATOM 786 N N . GLU A 1 102 ? 6.108 0.502 15.737 1.00 95.94 102 GLU A N 1
ATOM 787 C CA . GLU A 1 102 ? 7.398 0.803 15.105 1.00 95.94 102 GLU A CA 1
ATOM 788 C C . GLU A 1 102 ? 7.533 0.354 13.636 1.00 95.94 102 GLU A C 1
ATOM 790 O O . GLU A 1 102 ? 8.603 0.516 13.037 1.00 95.94 102 GLU A O 1
ATOM 795 N N . TYR A 1 103 ? 6.483 -0.246 13.066 1.00 97.19 103 TYR A N 1
ATOM 796 C CA . TYR A 1 103 ? 6.491 -0.789 11.711 1.00 97.19 103 TYR A CA 1
ATOM 797 C C . TYR A 1 103 ? 5.796 0.153 10.739 1.00 97.19 103 TYR A C 1
ATOM 799 O O . TYR A 1 103 ? 4.651 0.542 10.960 1.00 97.19 103 TYR A O 1
ATOM 807 N N . LYS A 1 104 ? 6.459 0.433 9.620 1.00 97.31 104 LYS A N 1
ATOM 808 C CA . LYS A 1 104 ? 5.878 1.081 8.448 1.00 97.31 104 LYS A CA 1
ATOM 809 C C . LYS A 1 104 ? 5.739 0.050 7.333 1.00 97.31 104 LYS A C 1
ATOM 811 O O . LYS A 1 104 ? 6.711 -0.600 6.948 1.00 97.31 104 LYS A O 1
ATOM 816 N N . TYR A 1 105 ? 4.522 -0.102 6.836 1.00 97.00 105 TYR A N 1
ATOM 817 C CA . TYR A 1 105 ? 4.185 -0.968 5.714 1.00 97.00 105 TYR A CA 1
ATOM 818 C C . TYR A 1 105 ? 4.038 -0.090 4.485 1.00 97.00 105 TYR A C 1
ATOM 820 O O . TYR A 1 105 ? 3.352 0.927 4.546 1.00 97.00 105 TYR A O 1
ATOM 828 N N . ILE A 1 106 ? 4.695 -0.458 3.393 1.00 96.81 106 ILE A N 1
ATOM 829 C CA . ILE A 1 106 ? 4.735 0.343 2.172 1.00 96.81 106 ILE A CA 1
ATOM 830 C C . ILE A 1 106 ? 4.375 -0.570 1.015 1.00 96.81 106 ILE A C 1
ATOM 832 O O . ILE A 1 106 ? 5.151 -1.450 0.654 1.00 96.81 106 ILE A O 1
ATOM 836 N N . LEU A 1 107 ? 3.192 -0.366 0.455 1.00 94.88 107 LEU A N 1
ATOM 837 C CA . LEU A 1 107 ? 2.752 -1.019 -0.771 1.00 94.88 107 LEU A CA 1
ATOM 838 C C . LEU A 1 107 ? 3.362 -0.246 -1.922 1.00 94.88 107 LEU A C 1
ATOM 840 O O . LEU A 1 107 ? 3.234 0.978 -1.937 1.00 94.88 107 LEU A O 1
ATOM 844 N N . TYR A 1 108 ? 4.022 -0.929 -2.847 1.00 92.94 108 TYR A N 1
ATOM 845 C CA . TYR A 1 108 ? 4.635 -0.281 -3.995 1.00 92.94 108 TYR A CA 1
ATOM 846 C C . TYR A 1 108 ? 4.182 -0.917 -5.299 1.00 92.94 108 TYR A C 1
ATOM 848 O O . TYR A 1 108 ? 3.932 -2.122 -5.369 1.00 92.94 108 TYR A O 1
ATOM 856 N N . GLU A 1 109 ? 4.129 -0.077 -6.322 1.00 91.06 109 GLU A N 1
ATOM 857 C CA . GLU A 1 109 ? 4.034 -0.459 -7.7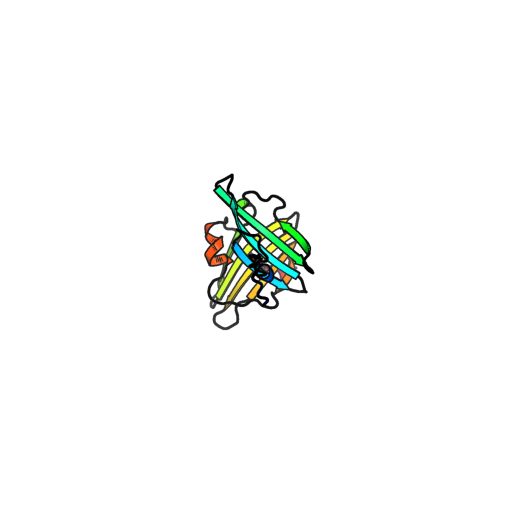22 1.00 91.06 109 GLU A CA 1
ATOM 858 C C . GLU A 1 109 ? 5.128 0.322 -8.457 1.00 91.06 109 GLU A C 1
ATOM 860 O O . GLU A 1 109 ? 5.218 1.546 -8.330 1.00 91.06 109 GLU A O 1
ATOM 865 N N . SER A 1 110 ? 5.996 -0.380 -9.175 1.00 89.19 110 SER A N 1
ATOM 866 C CA . SER A 1 110 ? 7.071 0.208 -9.965 1.00 89.19 110 SER A CA 1
ATOM 867 C C . SER A 1 110 ? 6.956 -0.204 -11.422 1.00 89.19 110 SER A C 1
ATOM 869 O O . SER A 1 110 ? 6.449 -1.276 -11.755 1.00 89.19 110 SER A O 1
ATOM 871 N N . TRP A 1 111 ? 7.421 0.673 -12.301 1.00 88.81 111 TRP A N 1
ATOM 872 C CA . TRP A 1 111 ? 7.437 0.445 -13.739 1.00 88.81 111 TRP A CA 1
ATOM 873 C C . TRP A 1 111 ? 8.791 0.854 -14.306 1.00 88.81 111 TRP A C 1
ATOM 875 O O . TRP A 1 111 ? 9.414 1.804 -13.830 1.00 88.81 111 TRP A O 1
ATOM 885 N N . ASP A 1 112 ? 9.238 0.151 -15.343 1.00 88.62 112 ASP A N 1
ATOM 886 C CA . ASP A 1 112 ? 10.402 0.512 -16.150 1.00 88.62 112 ASP A CA 1
ATOM 887 C C . ASP A 1 112 ? 10.075 0.216 -17.616 1.00 88.62 112 ASP A C 1
ATOM 889 O O . ASP A 1 112 ? 9.527 -0.821 -17.962 1.00 88.62 112 ASP A O 1
ATOM 893 N N . THR A 1 113 ? 10.418 1.131 -18.510 1.00 87.50 113 THR A N 1
ATOM 894 C CA . THR A 1 113 ? 10.164 1.008 -19.956 1.00 87.50 113 THR A CA 1
ATOM 895 C C . THR A 1 113 ? 10.895 -0.160 -20.628 1.00 87.50 113 THR A C 1
ATOM 897 O O . THR A 1 113 ? 10.638 -0.447 -21.795 1.00 87.50 113 THR A O 1
ATOM 900 N N . ARG A 1 114 ? 11.804 -0.842 -19.923 1.00 89.94 114 ARG A N 1
ATOM 901 C CA . ARG A 1 114 ? 12.605 -1.970 -20.423 1.00 89.94 114 ARG A CA 1
ATOM 902 C C . ARG A 1 114 ? 12.371 -3.269 -19.658 1.00 89.94 114 ARG A C 1
ATOM 904 O O . ARG A 1 114 ? 12.951 -4.282 -20.038 1.00 89.94 114 ARG A O 1
ATOM 911 N N . SER A 1 115 ? 11.592 -3.250 -18.577 1.00 84.94 115 SER A N 1
ATOM 912 C CA . SER A 1 115 ? 11.354 -4.420 -17.724 1.00 84.94 115 SER A CA 1
ATOM 913 C C . SER A 1 115 ? 9.881 -4.507 -17.325 1.00 84.94 115 SER A C 1
ATOM 915 O O . SER A 1 115 ? 9.199 -3.488 -17.306 1.00 84.94 115 SER A O 1
ATOM 917 N N . PRO A 1 116 ? 9.360 -5.696 -16.986 1.00 85.12 116 PRO A N 1
ATOM 918 C CA . PRO A 1 116 ? 8.002 -5.809 -16.469 1.00 85.12 116 PRO A CA 1
ATOM 919 C C . PRO A 1 116 ? 7.791 -4.951 -15.217 1.00 85.12 116 PRO A C 1
ATOM 921 O O . PRO A 1 116 ? 8.680 -4.866 -14.366 1.00 85.12 116 PRO A O 1
ATOM 924 N N . SER A 1 117 ? 6.602 -4.357 -15.098 1.00 85.94 117 SER A N 1
ATOM 925 C CA . SER A 1 117 ? 6.165 -3.678 -13.878 1.00 85.94 117 SER A CA 1
ATOM 926 C C . SER A 1 117 ? 6.207 -4.644 -12.692 1.00 85.94 117 SER A C 1
ATOM 928 O O . SER A 1 117 ? 5.853 -5.819 -12.818 1.00 85.94 117 SER A O 1
ATOM 930 N N . LEU A 1 118 ? 6.631 -4.147 -11.534 1.00 88.75 118 LEU A N 1
ATOM 931 C CA . LEU A 1 118 ? 6.702 -4.917 -10.299 1.00 88.75 118 LEU A CA 1
ATOM 932 C C . LEU A 1 118 ? 5.756 -4.323 -9.264 1.00 88.75 118 LEU A C 1
ATOM 934 O O . LEU A 1 118 ? 5.482 -3.127 -9.244 1.00 88.75 118 LEU A O 1
ATOM 938 N N . GLY A 1 119 ? 5.297 -5.172 -8.357 1.00 90.81 119 GLY A N 1
ATOM 939 C CA . GLY A 1 119 ? 4.561 -4.748 -7.181 1.00 90.81 119 GLY A CA 1
ATOM 940 C C . GLY A 1 119 ? 5.028 -5.514 -5.961 1.00 90.81 119 GLY A C 1
ATOM 941 O O . GLY A 1 119 ? 5.597 -6.609 -6.064 1.00 90.81 119 GLY A O 1
ATOM 942 N N . GLY A 1 120 ? 4.773 -4.952 -4.787 1.00 93.19 120 GLY A N 1
ATOM 943 C CA . GLY A 1 120 ? 5.134 -5.624 -3.554 1.00 93.19 120 GLY A CA 1
ATOM 944 C C . GLY A 1 120 ? 4.924 -4.800 -2.301 1.00 93.19 120 GLY A C 1
ATOM 945 O O . GLY A 1 120 ? 4.179 -3.820 -2.273 1.00 93.19 120 GLY A O 1
ATOM 946 N N . ILE A 1 121 ? 5.578 -5.251 -1.235 1.00 95.00 121 ILE A N 1
ATOM 947 C CA . ILE A 1 121 ? 5.485 -4.663 0.094 1.00 95.00 121 ILE A CA 1
ATOM 948 C C . ILE A 1 121 ? 6.879 -4.530 0.688 1.00 95.00 121 ILE A C 1
ATOM 950 O O . ILE A 1 121 ? 7.583 -5.529 0.847 1.00 95.00 121 ILE A O 1
ATOM 954 N N . TYR A 1 122 ? 7.241 -3.315 1.089 1.00 96.56 122 TYR A N 1
ATOM 955 C CA . TYR A 1 122 ? 8.330 -3.091 2.029 1.00 96.56 122 TYR A CA 1
ATOM 956 C C . TYR A 1 122 ? 7.776 -3.067 3.453 1.00 96.56 122 TYR A C 1
ATOM 958 O O . TYR A 1 122 ? 6.773 -2.412 3.744 1.00 96.56 122 TYR A O 1
ATOM 966 N N . VAL A 1 123 ? 8.453 -3.770 4.353 1.00 96.06 123 VAL A N 1
ATOM 967 C CA . VAL A 1 123 ? 8.241 -3.681 5.795 1.00 96.06 123 VAL A CA 1
ATOM 968 C C . VAL A 1 123 ? 9.471 -3.015 6.381 1.00 96.06 123 VAL A C 1
ATOM 970 O O . VAL A 1 123 ? 10.578 -3.545 6.303 1.00 96.06 123 VAL A O 1
ATOM 973 N N . VAL A 1 124 ? 9.271 -1.842 6.961 1.00 96.56 124 VAL A N 1
ATOM 974 C CA . VAL A 1 124 ? 10.318 -1.014 7.553 1.00 96.56 124 VAL A CA 1
ATOM 975 C C . VAL A 1 124 ? 10.104 -0.984 9.058 1.00 96.56 124 VAL A C 1
ATOM 977 O O . VAL A 1 124 ? 8.982 -0.799 9.519 1.00 96.56 124 VAL A O 1
ATOM 980 N N . ARG A 1 125 ? 11.175 -1.145 9.835 1.00 96.31 125 ARG A N 1
ATOM 981 C CA . ARG A 1 125 ? 11.147 -1.039 11.297 1.00 96.31 125 ARG A CA 1
ATOM 982 C C . ARG A 1 125 ? 12.160 0.006 11.737 1.00 96.31 125 ARG A C 1
ATOM 984 O O . ARG A 1 125 ? 13.335 -0.115 11.399 1.00 96.31 125 ARG A O 1
ATOM 991 N N . ASN A 1 126 ? 11.726 1.026 12.478 1.00 92.50 126 ASN A N 1
ATOM 992 C CA . ASN A 1 126 ? 12.602 2.124 12.925 1.00 92.50 126 ASN A CA 1
ATOM 993 C C . ASN A 1 126 ? 13.434 2.747 11.780 1.00 92.50 126 ASN A C 1
ATOM 995 O O . ASN A 1 126 ? 14.632 2.981 11.924 1.00 92.50 126 ASN A O 1
ATOM 999 N N . GLY A 1 127 ? 12.818 2.943 10.609 1.00 90.19 127 GLY A N 1
ATOM 1000 C CA . GLY A 1 127 ? 13.470 3.527 9.428 1.00 90.19 127 GLY A CA 1
ATOM 1001 C C . GLY A 1 127 ? 14.375 2.582 8.626 1.00 90.19 127 GLY A C 1
ATOM 1002 O O . GLY A 1 127 ? 14.849 2.973 7.565 1.00 90.19 127 GLY A O 1
ATOM 1003 N N . LYS A 1 128 ? 14.586 1.336 9.071 1.00 91.75 128 LYS A N 1
ATOM 1004 C CA . LYS A 1 128 ? 15.395 0.335 8.356 1.00 91.75 128 LYS A CA 1
ATOM 1005 C C . LYS A 1 128 ? 14.512 -0.683 7.642 1.00 91.75 128 LYS A C 1
ATOM 1007 O O . LYS A 1 128 ? 13.545 -1.173 8.228 1.00 91.75 128 LYS A O 1
ATOM 1012 N N . LEU A 1 129 ? 14.850 -1.020 6.396 1.00 95.31 129 LEU A N 1
ATOM 1013 C CA . LEU A 1 129 ? 14.174 -2.087 5.658 1.00 95.31 129 LEU A CA 1
ATOM 1014 C C . LEU A 1 129 ? 14.383 -3.415 6.393 1.00 95.31 129 LEU A C 1
ATOM 1016 O O . LEU A 1 129 ? 15.507 -3.889 6.525 1.00 95.31 129 LEU A O 1
ATOM 1020 N N . LEU A 1 130 ? 13.294 -3.988 6.898 1.00 95.25 130 LEU A N 1
ATOM 1021 C CA . LEU A 1 130 ? 13.301 -5.277 7.582 1.00 95.25 130 LEU A CA 1
ATOM 1022 C C . LEU A 1 130 ? 13.062 -6.414 6.593 1.00 95.25 130 LEU A C 1
ATOM 1024 O O . LEU A 1 130 ? 13.706 -7.453 6.680 1.00 95.25 130 LEU A O 1
ATOM 1028 N N . GLN A 1 131 ? 12.108 -6.227 5.682 1.00 95.12 131 GLN A N 1
ATOM 1029 C CA . GLN A 1 131 ? 11.726 -7.244 4.716 1.00 95.12 131 GLN A CA 1
ATOM 1030 C C . GLN A 1 131 ? 11.134 -6.600 3.469 1.00 95.12 131 GLN A C 1
ATOM 1032 O O . GLN A 1 131 ? 10.413 -5.606 3.553 1.00 95.12 131 GLN A O 1
ATOM 1037 N N . GLN A 1 132 ? 11.379 -7.226 2.327 1.00 94.75 132 GLN A N 1
ATOM 1038 C CA . GLN A 1 132 ? 10.679 -6.949 1.084 1.00 94.75 132 GLN A CA 1
ATOM 1039 C C . GLN A 1 132 ? 9.983 -8.222 0.615 1.00 94.75 132 GLN A C 1
ATOM 1041 O O . GLN A 1 132 ? 10.561 -9.311 0.653 1.00 94.75 132 GLN A O 1
ATOM 1046 N N . TYR A 1 133 ? 8.738 -8.070 0.184 1.00 94.62 133 TYR A N 1
ATOM 1047 C CA . TYR A 1 133 ? 7.977 -9.102 -0.501 1.00 94.62 133 TYR A CA 1
ATOM 1048 C C . TYR A 1 133 ? 7.649 -8.594 -1.897 1.00 94.62 133 TYR A C 1
ATOM 1050 O O . TYR A 1 133 ? 7.042 -7.534 -2.036 1.00 94.62 133 TYR A O 1
ATOM 1058 N N . GLN A 1 134 ? 8.064 -9.328 -2.921 1.00 94.00 134 GLN A N 1
ATOM 1059 C CA . GLN A 1 134 ? 7.625 -9.098 -4.294 1.00 94.00 134 GLN A CA 1
ATOM 1060 C C . GLN A 1 134 ? 6.381 -9.949 -4.554 1.00 94.00 134 GLN A C 1
ATOM 1062 O O . GLN A 1 134 ? 6.280 -11.056 -4.024 1.00 94.00 134 GLN A O 1
ATOM 1067 N N . CYS A 1 135 ? 5.432 -9.434 -5.331 1.00 91.56 135 CYS A N 1
ATOM 1068 C CA . CYS A 1 135 ? 4.260 -10.213 -5.706 1.00 91.56 135 CYS A CA 1
ATOM 1069 C C . CYS A 1 135 ? 4.634 -11.329 -6.692 1.00 91.56 135 CYS A C 1
ATOM 1071 O O . CYS A 1 135 ? 5.393 -11.091 -7.631 1.00 91.56 135 CYS A O 1
ATOM 1073 N N . ASP A 1 136 ? 4.046 -12.509 -6.498 1.00 87.81 136 ASP A N 1
ATOM 1074 C CA . ASP A 1 136 ? 4.217 -13.685 -7.356 1.00 87.81 136 ASP A CA 1
ATOM 1075 C C . ASP A 1 136 ? 3.668 -13.416 -8.770 1.00 87.81 136 ASP A C 1
ATOM 1077 O O . ASP A 1 136 ? 4.340 -13.677 -9.760 1.00 87.81 136 ASP A O 1
ATOM 1081 N N . ASP A 1 137 ? 2.477 -12.811 -8.846 1.00 70.56 137 ASP A N 1
ATOM 1082 C CA . ASP A 1 137 ? 1.781 -12.477 -10.092 1.00 70.56 137 ASP A CA 1
ATOM 1083 C C . ASP A 1 137 ? 1.318 -11.014 -10.047 1.00 70.56 137 ASP A C 1
ATOM 1085 O O . ASP A 1 137 ? 0.151 -10.715 -9.771 1.00 70.56 137 ASP A O 1
ATOM 1089 N N . TYR A 1 138 ? 2.240 -10.075 -10.272 1.00 67.44 138 TYR A N 1
ATOM 1090 C CA . TYR A 1 138 ? 1.862 -8.688 -10.544 1.00 67.44 138 TYR A CA 1
ATOM 1091 C C . TYR A 1 138 ? 1.605 -8.534 -12.045 1.00 67.44 138 TYR A C 1
ATOM 1093 O O . TYR A 1 138 ? 2.516 -8.287 -12.830 1.00 67.44 138 TYR A O 1
ATOM 1101 N N . ALA A 1 139 ? 0.360 -8.757 -12.463 1.00 52.16 139 ALA A N 1
ATOM 1102 C CA . ALA A 1 139 ? -0.047 -8.463 -13.829 1.00 52.16 139 ALA A CA 1
ATOM 1103 C C . ALA A 1 139 ? -0.306 -6.957 -13.951 1.00 52.16 139 ALA A C 1
ATOM 1105 O O . ALA A 1 139 ? -1.150 -6.425 -13.232 1.00 52.16 139 ALA A O 1
ATOM 1106 N N . ASP A 1 140 ? 0.383 -6.294 -14.876 1.00 54.81 140 ASP A N 1
ATOM 1107 C CA . ASP A 1 140 ? 0.024 -4.957 -15.349 1.00 54.81 140 ASP A CA 1
ATOM 1108 C C . ASP A 1 140 ? -0.890 -5.080 -16.574 1.00 54.81 140 ASP A C 1
ATOM 1110 O O . ASP A 1 140 ? -0.474 -5.650 -17.589 1.00 54.81 140 ASP A O 1
ATOM 1114 N N . PRO A 1 141 ? -2.137 -4.579 -16.500 1.00 43.75 141 PRO A N 1
ATOM 1115 C CA . PRO A 1 141 ? -2.913 -4.380 -17.708 1.00 43.75 141 PRO A CA 1
ATOM 1116 C C . PRO A 1 141 ? -3.519 -2.967 -17.822 1.00 43.75 141 PRO A C 1
ATOM 1118 O O . PRO A 1 141 ? -4.660 -2.872 -18.264 1.00 43.75 141 PRO A O 1
ATOM 1121 N N . ASN A 1 142 ? -2.775 -1.883 -17.526 1.00 45.50 142 ASN A N 1
ATOM 1122 C CA . ASN A 1 142 ? -3.042 -0.472 -17.935 1.00 45.50 142 ASN A CA 1
ATOM 1123 C C . ASN A 1 142 ? -3.495 0.576 -16.886 1.00 45.50 142 ASN A C 1
ATOM 1125 O O . ASN A 1 142 ? -4.007 1.625 -17.279 1.00 45.50 142 ASN A O 1
ATOM 1129 N N . ALA A 1 143 ? -3.284 0.393 -15.584 1.00 52.75 143 ALA A N 1
ATOM 1130 C CA . ALA A 1 143 ? -3.233 1.522 -14.643 1.00 52.75 143 ALA A CA 1
ATOM 1131 C C . ALA A 1 143 ? -2.677 1.041 -13.308 1.00 52.75 143 ALA A C 1
ATOM 1133 O O . ALA A 1 143 ? -3.260 0.140 -12.704 1.00 52.75 143 ALA A O 1
ATOM 1134 N N . SER A 1 144 ? -1.625 1.693 -12.806 1.00 64.75 144 SER A N 1
ATOM 1135 C CA . SER A 1 144 ? -1.333 1.623 -11.378 1.00 64.75 144 SER A CA 1
ATOM 1136 C C . SER A 1 144 ? -2.613 1.996 -10.624 1.00 64.75 144 SER A C 1
ATOM 1138 O O . SER A 1 144 ? -3.182 3.084 -10.802 1.00 64.75 144 SER A O 1
ATOM 1140 N N . LEU A 1 145 ? -3.131 1.060 -9.832 1.00 68.62 145 LEU A N 1
ATOM 1141 C CA . LEU A 1 145 ? -4.358 1.268 -9.065 1.00 68.62 145 LEU A CA 1
ATOM 1142 C C . LEU A 1 145 ? -4.093 2.246 -7.910 1.00 68.62 145 LEU A C 1
ATOM 1144 O O . LEU A 1 145 ? -4.979 3.023 -7.528 1.00 68.62 145 LEU A O 1
ATOM 1148 N N . LEU A 1 146 ? -2.844 2.288 -7.435 1.00 74.50 146 LEU A N 1
ATOM 1149 C CA . LEU A 1 146 ? -2.352 3.325 -6.534 1.00 74.50 146 LEU A CA 1
ATOM 1150 C C . LEU A 1 146 ? -2.335 4.709 -7.210 1.00 74.50 146 LEU A C 1
ATOM 1152 O O . LEU A 1 146 ? -2.729 5.704 -6.596 1.00 74.50 146 LEU A O 1
ATOM 1156 N N . GLU A 1 147 ? -1.940 4.795 -8.481 1.00 68.31 147 GLU A N 1
ATOM 1157 C CA . GLU A 1 147 ? -1.823 6.072 -9.194 1.00 68.31 147 GLU A CA 1
ATOM 1158 C C . GLU A 1 147 ? -3.174 6.639 -9.631 1.00 68.31 147 GLU A C 1
ATOM 1160 O O . GLU A 1 147 ? -3.484 7.803 -9.366 1.00 68.31 147 GLU A O 1
ATOM 1165 N N . SER A 1 148 ? -3.992 5.817 -10.284 1.00 65.12 148 SER A N 1
ATOM 1166 C CA . SER A 1 148 ? -5.253 6.246 -10.897 1.00 65.12 148 SER A CA 1
ATOM 1167 C C . SER A 1 148 ? -6.361 6.513 -9.873 1.00 65.12 148 SER A C 1
ATOM 1169 O O . SER A 1 148 ? -7.215 7.374 -10.097 1.00 65.12 148 SER A O 1
ATOM 1171 N N . GLY A 1 149 ? -6.340 5.804 -8.738 1.00 65.44 149 GLY A N 1
ATOM 1172 C CA . GLY A 1 149 ? -7.417 5.829 -7.751 1.00 65.44 149 GLY A CA 1
ATOM 1173 C C . GLY A 1 149 ? -7.093 6.554 -6.447 1.00 65.44 149 GLY A C 1
ATOM 1174 O O . GLY A 1 149 ? -7.964 7.215 -5.884 1.00 65.44 149 GLY A O 1
ATOM 1175 N N . ILE A 1 150 ? -5.854 6.451 -5.960 1.00 74.69 150 ILE A N 1
ATOM 1176 C CA . ILE A 1 150 ? -5.505 6.854 -4.592 1.00 74.69 150 ILE A CA 1
ATOM 1177 C C . ILE A 1 150 ? -4.797 8.208 -4.509 1.00 74.69 150 ILE A C 1
ATOM 1179 O O . ILE A 1 150 ? -4.980 8.920 -3.521 1.00 74.69 150 ILE A O 1
ATOM 1183 N N . LYS A 1 151 ? -4.042 8.614 -5.536 1.00 71.44 151 LYS A N 1
ATOM 1184 C CA . LYS A 1 151 ? -3.167 9.799 -5.469 1.00 71.44 151 LYS A CA 1
ATOM 1185 C C . LYS A 1 151 ? -3.861 11.109 -5.078 1.00 71.44 151 LYS A C 1
ATOM 1187 O O . LYS A 1 151 ? -3.261 11.978 -4.458 1.00 71.44 151 LYS A O 1
ATOM 1192 N N . LYS A 1 152 ? -5.143 11.259 -5.420 1.00 75.06 152 LYS A N 1
ATOM 1193 C CA . LYS A 1 152 ? -5.951 12.443 -5.066 1.00 75.06 152 LYS A CA 1
ATOM 1194 C C . LYS A 1 152 ? -6.665 12.325 -3.716 1.00 75.06 152 LYS A C 1
ATOM 1196 O O . LYS A 1 152 ? -7.308 13.279 -3.294 1.00 75.06 152 LYS A O 1
ATOM 1201 N N . LEU A 1 153 ? -6.616 11.153 -3.089 1.00 82.50 153 LEU A N 1
ATOM 1202 C CA . LEU A 1 153 ? -7.369 10.822 -1.881 1.00 82.50 153 LEU A CA 1
ATOM 1203 C C . LEU A 1 153 ? -6.498 10.820 -0.622 1.00 82.50 153 LEU A C 1
ATOM 1205 O O . LEU A 1 153 ? -7.044 10.948 0.469 1.00 82.50 153 LEU A O 1
ATOM 1209 N N . LEU A 1 154 ? -5.179 10.669 -0.762 1.00 88.75 154 LEU A N 1
ATOM 1210 C CA . LEU A 1 154 ? -4.248 10.567 0.361 1.00 88.75 154 LEU A CA 1
ATOM 1211 C C . LEU A 1 154 ? -3.298 11.760 0.443 1.00 88.75 154 LEU A C 1
ATOM 1213 O O . LEU A 1 154 ? -2.962 12.400 -0.556 1.00 88.75 154 LEU A O 1
ATOM 1217 N N . GLN A 1 155 ? -2.841 12.030 1.664 1.00 90.38 155 GLN A N 1
ATOM 1218 C CA . GLN A 1 155 ? -1.803 13.022 1.916 1.00 90.38 155 GLN A CA 1
ATOM 1219 C C . GLN A 1 155 ? -0.459 12.537 1.359 1.00 90.38 155 GLN A C 1
ATOM 1221 O O . GLN A 1 155 ? -0.161 11.343 1.388 1.00 90.38 155 GLN A O 1
ATOM 1226 N N . GLN A 1 156 ? 0.349 13.469 0.850 1.00 91.44 156 GLN A N 1
ATOM 1227 C CA . GLN A 1 156 ? 1.686 13.153 0.352 1.00 91.44 156 GLN A CA 1
ATOM 1228 C C . GLN A 1 156 ? 2.685 13.046 1.504 1.00 91.44 156 GLN A C 1
ATOM 1230 O O . GLN A 1 156 ? 2.624 13.815 2.462 1.00 91.44 156 GLN A O 1
ATOM 1235 N N . GLU A 1 157 ? 3.649 12.151 1.356 1.00 93.50 157 GLU A N 1
ATOM 1236 C CA . GLU A 1 157 ? 4.858 12.094 2.165 1.00 93.50 157 GLU A CA 1
ATOM 1237 C C . GLU A 1 157 ? 6.109 12.107 1.282 1.00 93.50 157 GLU A C 1
ATOM 1239 O O . GLU A 1 157 ? 6.052 11.877 0.071 1.00 93.50 157 GLU A O 1
ATOM 1244 N N . GLU A 1 158 ? 7.257 12.365 1.902 1.00 92.25 158 GLU A N 1
ATOM 1245 C CA . GLU A 1 158 ? 8.547 12.287 1.227 1.00 92.25 158 GLU A CA 1
ATOM 1246 C C . GLU A 1 158 ? 8.880 10.840 0.832 1.00 92.25 158 GLU A C 1
ATOM 1248 O O . GLU A 1 158 ? 8.695 9.892 1.603 1.00 92.25 158 GLU A O 1
ATOM 1253 N N . TYR A 1 159 ? 9.395 10.665 -0.387 1.00 90.75 159 TYR A N 1
ATOM 1254 C CA . TYR A 1 159 ? 9.910 9.382 -0.843 1.00 90.75 159 TYR A CA 1
ATOM 1255 C C . TYR A 1 159 ? 11.276 9.108 -0.202 1.00 90.75 159 TYR A C 1
ATOM 1257 O O . TYR A 1 159 ? 12.217 9.874 -0.386 1.00 90.75 159 TYR A O 1
ATOM 1265 N N . VAL A 1 160 ? 11.404 7.978 0.495 1.00 89.00 160 VAL A N 1
ATOM 1266 C CA . VAL A 1 160 ? 12.664 7.544 1.120 1.00 89.00 160 VAL A CA 1
ATOM 1267 C C . VAL A 1 160 ? 13.252 6.361 0.356 1.00 89.00 160 VAL A C 1
ATOM 1269 O O . VAL A 1 160 ? 12.586 5.339 0.186 1.00 89.00 160 VAL A O 1
ATOM 1272 N N . ASP A 1 161 ? 14.506 6.467 -0.081 1.00 85.62 161 ASP A N 1
ATOM 1273 C CA . ASP A 1 161 ? 15.234 5.337 -0.663 1.00 85.62 161 ASP A CA 1
ATOM 1274 C C . ASP A 1 161 ? 15.864 4.465 0.438 1.00 85.62 161 ASP A C 1
ATOM 1276 O O . ASP A 1 161 ? 16.834 4.837 1.112 1.00 85.62 161 ASP A O 1
ATOM 1280 N N . PHE A 1 162 ? 15.291 3.276 0.624 1.00 79.69 162 PHE A N 1
ATOM 1281 C CA . PHE A 1 162 ? 15.748 2.312 1.621 1.00 79.69 162 PHE A CA 1
ATOM 1282 C C . PHE A 1 162 ? 16.978 1.508 1.178 1.00 79.69 162 PHE A C 1
ATOM 1284 O O . PHE A 1 162 ? 17.665 0.965 2.041 1.00 79.69 162 PHE A O 1
ATOM 1291 N N . TYR A 1 163 ? 17.288 1.447 -0.122 1.00 69.25 163 TYR A N 1
ATOM 1292 C CA . TYR A 1 163 ? 18.484 0.763 -0.623 1.00 69.25 163 TYR A CA 1
ATOM 1293 C C . TYR A 1 163 ? 19.724 1.645 -0.489 1.00 69.25 163 TYR A C 1
ATOM 1295 O O . TYR A 1 163 ? 20.784 1.162 -0.097 1.00 69.25 163 TYR A O 1
ATOM 1303 N N . ALA A 1 164 ? 19.585 2.953 -0.727 1.00 62.44 164 ALA A N 1
ATOM 1304 C CA . ALA A 1 164 ? 20.667 3.915 -0.512 1.00 62.44 164 ALA A CA 1
ATOM 1305 C C . ALA A 1 164 ? 21.060 4.039 0.974 1.00 62.44 164 ALA A C 1
ATOM 1307 O O . ALA A 1 164 ? 22.229 4.239 1.301 1.00 62.44 164 ALA A O 1
ATOM 1308 N N . SER A 1 165 ? 20.096 3.864 1.883 1.00 55.78 165 SER A N 1
ATOM 1309 C CA . SER A 1 165 ? 20.299 4.012 3.333 1.00 55.78 165 SER A CA 1
ATOM 1310 C C . SER A 1 165 ? 20.992 2.813 4.005 1.00 55.78 165 SER A C 1
ATOM 1312 O O . SER A 1 165 ? 21.353 2.890 5.178 1.00 55.78 165 SER A O 1
ATOM 1314 N N . GLY A 1 166 ? 21.192 1.701 3.286 1.00 47.97 166 GLY A N 1
ATOM 1315 C CA . GLY A 1 166 ? 21.820 0.476 3.800 1.00 47.97 166 GLY A CA 1
ATOM 1316 C C . GLY A 1 166 ? 23.355 0.479 3.828 1.00 47.97 166 GLY A C 1
ATOM 1317 O O . GLY A 1 166 ? 23.938 -0.405 4.447 1.00 47.97 166 GLY A O 1
ATOM 1318 N N . ASN A 1 167 ? 24.005 1.464 3.197 1.00 37.62 167 ASN A N 1
ATOM 1319 C CA . ASN A 1 167 ? 25.472 1.571 3.110 1.00 37.62 167 ASN A CA 1
ATOM 1320 C C . ASN A 1 167 ? 26.091 2.563 4.113 1.00 37.62 167 ASN A C 1
ATOM 1322 O O . ASN A 1 167 ? 27.277 2.869 4.025 1.00 37.62 167 ASN A O 1
ATOM 1326 N N . ALA A 1 168 ? 25.306 3.074 5.064 1.00 39.94 168 ALA A N 1
ATOM 1327 C CA . ALA A 1 168 ? 25.802 3.869 6.184 1.00 39.94 168 ALA A CA 1
ATOM 1328 C C . ALA A 1 168 ? 25.780 3.011 7.458 1.00 39.94 168 ALA A C 1
ATOM 1330 O O . ALA A 1 168 ? 24.862 3.102 8.276 1.00 39.94 168 ALA A O 1
ATOM 1331 N N . GLY A 1 169 ? 26.766 2.123 7.581 1.00 35.81 169 GLY A N 1
ATOM 1332 C CA . GLY A 1 169 ? 27.001 1.272 8.746 1.00 35.81 169 GLY A CA 1
ATOM 1333 C C . GLY A 1 169 ? 28.484 1.027 8.930 1.00 35.81 169 GLY A C 1
ATOM 1334 O O . GLY A 1 169 ? 29.121 0.648 7.925 1.00 35.81 169 GLY A O 1
#

pLDDT: mean 80.88, std 17.26, range [35.81, 97.31]

Radius of gyration: 20.94 Å; chains: 1; bounding box: 82×54×37 Å

Sequence (169 aa):
MFLRLVFLLILPILYSAAQAASICHVGETAYFRCSFSGKTVVLCGASDKDTGGKRFQYRIYKRGKTEMQYPSSPRASESQFLQSSILLAHGGEIRVSFSIAEYKYILYESWDTRSPSLGGIYVVRNGKLLQQYQCDDYADPNASLLESGIKKLLQQEEYVDFYASGNAG

Foldseek 3Di:
DDDDDPPPPPPPPCPPPPVVPDPDDPQWDWLDWFDFPQKIWTWIWHQFPVPRAIFIKIFIDHPRDTPDIPPPDRGHCQAQKAKEKDDDPFWIKIWIWGDDVQWIKIWMWIDGNVDDIWTWIFIAGNNAGPDITTGPDPDDDDDNSCPPPPPVRHHYDYDDDNVVVPPPD